Protein AF-A0AAN6MAQ9-F1 (afdb_monomer_lite)

Organism: NCBI:txid2831512

pLDDT: mean 74.74, std 13.48, range [43.41, 92.5]

Radius of gyration: 25.26 Å; chains: 1; bounding box: 46×71×64 Å

Structure (mmCIF, N/CA/C/O backbone):
data_AF-A0AAN6MAQ9-F1
#
_entry.id   AF-A0AAN6MAQ9-F1
#
loop_
_atom_site.group_PDB
_atom_site.id
_atom_site.type_symbol
_atom_site.label_atom_id
_atom_site.label_alt_id
_atom_site.label_comp_id
_atom_site.label_asym_id
_atom_site.label_entity_id
_atom_site.label_seq_id
_atom_site.pdbx_PDB_ins_code
_atom_site.Cartn_x
_atom_site.Cartn_y
_atom_site.Cartn_z
_atom_site.occupancy
_atom_site.B_iso_or_equiv
_atom_site.auth_seq_id
_atom_site.auth_comp_id
_atom_site.auth_asym_id
_atom_site.auth_atom_id
_atom_site.pdbx_PDB_model_num
ATOM 1 N N . SER A 1 1 ? -28.374 55.646 47.876 1.00 45.22 1 SER A N 1
ATOM 2 C CA . SER A 1 1 ? -28.565 54.451 47.034 1.00 45.22 1 SER A CA 1
ATOM 3 C C . SER A 1 1 ? -27.255 54.058 46.378 1.00 45.22 1 SER A C 1
ATOM 5 O O . SER A 1 1 ? -26.730 54.888 45.648 1.00 45.22 1 SER A O 1
ATOM 7 N N . PRO A 1 2 ? -26.703 52.859 46.618 1.00 48.31 2 PRO A N 1
ATOM 8 C CA . PRO A 1 2 ? -25.679 52.283 45.749 1.00 48.31 2 PRO A CA 1
ATOM 9 C C . PRO A 1 2 ? -26.273 51.200 44.828 1.00 48.31 2 PRO A C 1
ATOM 11 O O . PRO A 1 2 ? -27.132 50.423 45.242 1.00 48.31 2 PRO A O 1
ATOM 14 N N . ALA A 1 3 ? -25.839 51.195 43.566 1.00 45.06 3 ALA A N 1
ATOM 15 C CA . ALA A 1 3 ? -26.287 50.279 42.519 1.00 45.06 3 ALA A CA 1
ATOM 16 C C . ALA A 1 3 ? -25.611 48.903 42.646 1.00 45.06 3 ALA A C 1
ATOM 18 O O . ALA A 1 3 ? -24.415 48.807 42.921 1.00 45.06 3 ALA A O 1
ATOM 19 N N . ALA A 1 4 ? -26.402 47.848 42.455 1.00 51.78 4 ALA A N 1
ATOM 20 C CA . ALA A 1 4 ? -25.995 46.454 42.567 1.00 51.78 4 ALA A CA 1
ATOM 21 C C . ALA A 1 4 ? -25.059 46.023 41.423 1.00 51.78 4 ALA A C 1
ATOM 23 O O . ALA A 1 4 ? -25.286 46.336 40.255 1.00 51.78 4 ALA A O 1
ATOM 24 N N . ILE A 1 5 ? -24.024 45.263 41.779 1.00 51.78 5 ILE A N 1
ATOM 25 C CA . ILE A 1 5 ? -23.067 44.636 40.864 1.00 51.78 5 ILE A CA 1
ATOM 26 C C . ILE A 1 5 ? -23.752 43.398 40.266 1.00 51.78 5 ILE A C 1
ATOM 28 O O . ILE A 1 5 ? -24.064 42.453 40.990 1.00 51.78 5 ILE A O 1
ATOM 32 N N . MET A 1 6 ? -24.020 43.399 38.958 1.00 51.69 6 MET A N 1
ATOM 33 C CA . MET A 1 6 ? -24.542 42.221 38.259 1.00 51.69 6 MET A CA 1
ATOM 34 C C . MET A 1 6 ? -23.411 41.212 38.041 1.00 51.69 6 MET A C 1
ATOM 36 O O . MET A 1 6 ? -22.468 41.469 37.299 1.00 51.69 6 MET A O 1
ATOM 40 N N . SER A 1 7 ? -23.512 40.063 38.707 1.00 49.06 7 SER A N 1
ATOM 41 C CA . SER A 1 7 ? -22.631 38.911 38.512 1.00 49.06 7 SER A CA 1
ATOM 42 C C . SER A 1 7 ? -23.098 38.119 37.286 1.00 49.06 7 SER A C 1
ATOM 44 O O . SER A 1 7 ? -24.131 37.452 37.332 1.00 49.06 7 SER A O 1
ATOM 46 N N . THR A 1 8 ? -22.379 38.210 36.166 1.00 53.38 8 THR A N 1
ATOM 47 C CA . THR A 1 8 ? -22.565 37.311 35.017 1.00 53.38 8 THR A CA 1
ATOM 48 C C . THR A 1 8 ? -21.807 36.012 35.271 1.00 53.38 8 THR A C 1
ATOM 50 O O . THR A 1 8 ? -20.577 35.991 35.262 1.00 53.38 8 THR A O 1
ATOM 53 N N . ALA A 1 9 ? -22.551 34.934 35.520 1.00 54.47 9 ALA A N 1
ATOM 54 C CA . ALA A 1 9 ? -22.024 33.581 35.648 1.00 54.47 9 ALA A CA 1
ATOM 55 C C . ALA A 1 9 ? -21.435 33.088 34.307 1.00 54.47 9 ALA A C 1
ATOM 57 O O . ALA A 1 9 ? -22.081 33.267 33.272 1.00 54.47 9 ALA A O 1
ATOM 58 N N . PRO A 1 10 ? -20.248 32.453 34.289 1.00 52.88 10 PRO A N 1
ATOM 59 C CA . PRO A 1 10 ? -19.728 31.817 33.087 1.00 52.88 10 PRO A CA 1
ATOM 60 C C . PRO A 1 10 ? -20.442 30.480 32.838 1.00 52.88 10 PRO A C 1
ATOM 62 O O . PRO A 1 10 ? -20.495 29.608 33.706 1.00 52.88 10 PRO A O 1
ATOM 65 N N . THR A 1 11 ? -20.988 30.328 31.634 1.00 60.00 11 THR A N 1
ATOM 66 C CA . THR A 1 11 ? -21.487 29.068 31.068 1.00 60.00 11 THR A CA 1
ATOM 67 C C . THR A 1 11 ? -20.394 27.993 31.152 1.00 60.00 11 THR A C 1
ATOM 69 O O . THR A 1 11 ? -19.270 28.271 30.729 1.00 60.00 11 THR A O 1
ATOM 72 N N . PRO A 1 12 ? -20.660 26.775 31.660 1.00 56.78 12 PRO A N 1
ATOM 73 C CA . PRO A 1 12 ? -19.691 25.695 31.554 1.00 56.78 12 PRO A CA 1
ATOM 74 C C . PRO A 1 12 ? -19.583 25.292 30.078 1.00 56.78 12 PRO A C 1
ATOM 76 O O . PRO A 1 12 ? -20.498 24.689 29.521 1.00 56.78 12 PRO A O 1
ATOM 79 N N . GLU A 1 13 ? -18.474 25.649 29.427 1.00 60.56 13 GLU A N 1
ATOM 80 C CA . GLU A 1 13 ? -18.050 24.961 28.212 1.00 60.56 13 GLU A CA 1
ATOM 81 C C . GLU A 1 13 ? -17.792 23.499 28.590 1.00 60.56 13 GLU A C 1
ATOM 83 O O . GLU A 1 13 ? -16.766 23.159 29.185 1.00 60.56 13 GLU A O 1
ATOM 88 N N . GLU A 1 14 ? -18.740 22.620 28.261 1.00 53.69 14 GLU A N 1
ATOM 89 C CA . GLU A 1 14 ? -18.491 21.186 28.163 1.00 53.69 14 GLU A CA 1
ATOM 90 C C . GLU A 1 14 ? -17.461 20.959 27.051 1.00 53.69 14 GLU A C 1
ATOM 92 O O . GLU A 1 14 ? -17.774 20.645 25.903 1.00 53.69 14 GLU A O 1
ATOM 97 N N . SER A 1 15 ? -16.186 21.121 27.400 1.00 58.91 15 SER A N 1
ATOM 98 C CA . SER A 1 15 ? -15.094 20.514 26.663 1.00 58.91 15 SER A CA 1
ATOM 99 C C . SER A 1 15 ? -15.333 19.012 26.721 1.00 58.91 15 SER A C 1
ATOM 101 O O . SER A 1 15 ? -15.096 18.367 27.745 1.00 58.91 15 SER A O 1
ATOM 103 N N . SER A 1 16 ? -15.893 18.462 25.641 1.00 64.50 16 SER A N 1
ATOM 104 C CA . SER A 1 16 ? -16.092 17.027 25.465 1.00 64.50 16 SER A CA 1
ATOM 105 C C . SER A 1 16 ? -14.716 16.371 25.368 1.00 64.50 16 SER A C 1
ATOM 107 O O . SER A 1 16 ? -14.183 16.109 24.288 1.00 64.50 16 SER A O 1
ATOM 109 N N . ALA A 1 17 ? -14.082 16.175 26.523 1.00 70.94 17 ALA A N 1
ATOM 110 C CA . ALA A 1 17 ? -12.827 15.467 26.617 1.00 70.94 17 ALA A CA 1
ATOM 111 C C . ALA A 1 17 ? -13.056 14.070 26.023 1.00 70.94 17 ALA A C 1
ATOM 113 O O . ALA A 1 17 ? -14.023 13.391 26.390 1.00 70.94 17 ALA A O 1
ATOM 114 N N . PRO A 1 18 ? -12.205 13.619 25.085 1.00 71.44 18 PRO A N 1
ATOM 115 C CA . PRO A 1 18 ? -12.413 12.341 24.435 1.00 71.44 18 PRO A CA 1
ATOM 116 C C . PRO A 1 18 ? -12.439 11.248 25.499 1.00 71.44 18 PRO A C 1
ATOM 118 O O . PRO A 1 18 ? -11.506 11.121 26.295 1.00 71.44 18 PRO A O 1
ATOM 121 N N . SER A 1 19 ? -13.520 10.463 25.488 1.00 82.06 19 SER A N 1
ATOM 122 C CA . SER A 1 19 ? -13.730 9.340 26.401 1.00 82.06 19 SER A CA 1
ATOM 123 C C . SER A 1 19 ? -12.447 8.526 26.578 1.00 82.06 19 SER A C 1
ATOM 125 O O . SER A 1 19 ? -11.785 8.185 25.594 1.00 82.06 19 SER A O 1
ATOM 127 N N . ALA A 1 20 ? -12.110 8.167 27.819 1.00 80.50 20 ALA A N 1
ATOM 128 C CA . ALA A 1 20 ? -10.960 7.313 28.114 1.00 80.50 20 ALA A CA 1
ATOM 129 C C . ALA A 1 20 ? -10.996 6.000 27.302 1.00 80.50 20 ALA A C 1
ATOM 131 O O . ALA A 1 20 ? -9.956 5.523 26.852 1.00 80.50 20 ALA A O 1
ATOM 132 N N . PHE A 1 21 ? -12.192 5.483 26.991 1.00 77.12 21 PHE A N 1
ATOM 133 C CA . PHE A 1 21 ? -12.383 4.313 26.128 1.00 77.12 21 PHE A CA 1
ATOM 134 C C . PHE A 1 21 ? -11.922 4.534 24.680 1.00 77.12 21 PHE A C 1
ATOM 136 O O . PHE A 1 21 ? -11.481 3.597 24.021 1.00 77.12 21 PHE A O 1
ATOM 143 N N . SER A 1 22 ? -11.945 5.768 24.170 1.00 75.12 22 SER A N 1
ATOM 144 C CA . SER A 1 22 ? -11.372 6.105 22.859 1.00 75.12 22 SER A CA 1
ATOM 145 C C . SER A 1 22 ? -9.861 5.884 22.797 1.00 75.12 22 SER A C 1
ATOM 147 O O . SER A 1 22 ? -9.336 5.681 21.709 1.00 75.12 22 SER A O 1
ATOM 149 N N . ARG A 1 23 ? -9.168 5.888 23.943 1.00 77.31 23 ARG A N 1
ATOM 150 C CA . ARG A 1 23 ? -7.735 5.568 24.025 1.00 77.31 23 ARG A CA 1
ATOM 151 C C . ARG A 1 23 ? -7.471 4.064 23.941 1.00 77.31 23 ARG A C 1
ATOM 153 O O . ARG A 1 23 ? -6.404 3.671 23.490 1.00 77.31 23 ARG A O 1
ATOM 160 N N . LEU A 1 24 ? -8.443 3.248 24.356 1.00 79.56 24 LEU A N 1
ATOM 161 C CA . LEU A 1 24 ? -8.370 1.784 24.323 1.00 79.56 24 LEU A CA 1
ATOM 162 C C . LEU A 1 24 ? -8.813 1.203 22.976 1.00 79.56 24 LEU A C 1
ATOM 164 O O . LEU A 1 24 ? -8.415 0.097 22.619 1.00 79.56 24 LEU A O 1
ATOM 168 N N . ARG A 1 25 ? -9.643 1.932 22.218 1.00 73.31 25 ARG A N 1
ATOM 169 C CA . ARG A 1 25 ? -10.074 1.490 20.890 1.00 73.31 25 ARG A CA 1
ATOM 170 C C . ARG A 1 25 ? -8.871 1.443 19.942 1.00 73.31 25 ARG A C 1
ATOM 172 O O . ARG A 1 25 ? -8.179 2.458 19.808 1.00 73.31 25 ARG A O 1
ATOM 179 N N . PRO A 1 26 ? -8.645 0.319 19.233 1.00 67.75 26 PRO A N 1
ATOM 180 C CA . PRO A 1 26 ? -7.680 0.283 18.147 1.00 67.75 26 PRO A CA 1
ATOM 181 C C . PRO A 1 26 ? -8.003 1.421 17.182 1.00 67.75 26 PRO A C 1
ATOM 183 O O . PRO A 1 26 ? -9.130 1.519 16.690 1.00 67.75 26 PRO A O 1
ATOM 186 N N . LYS A 1 27 ? -7.038 2.312 16.936 1.00 71.50 27 LYS A N 1
ATOM 187 C CA . LYS A 1 27 ? -7.208 3.353 15.921 1.00 71.50 27 LYS A CA 1
ATOM 188 C C . LYS A 1 27 ? -7.376 2.645 14.580 1.00 71.50 27 LYS A C 1
ATOM 190 O O . LYS A 1 27 ? -6.398 2.168 14.012 1.00 71.50 27 LYS A O 1
ATOM 195 N N . LEU A 1 28 ? -8.610 2.573 14.088 1.00 69.44 28 LEU A N 1
ATOM 196 C CA . LEU A 1 28 ? -8.902 2.172 12.718 1.00 69.44 28 LEU A CA 1
ATOM 197 C C . LEU A 1 28 ? -8.227 3.194 11.804 1.00 69.44 28 LEU A C 1
ATOM 199 O O . LEU A 1 28 ? -8.698 4.319 11.643 1.00 69.44 28 LEU A O 1
ATOM 203 N N . LYS A 1 29 ? -7.062 2.829 11.270 1.00 82.75 29 LYS A N 1
ATOM 204 C CA . LYS A 1 29 ? -6.356 3.657 10.298 1.00 82.75 29 LYS A CA 1
ATOM 205 C C . LYS A 1 29 ? -7.045 3.477 8.957 1.00 82.75 29 LYS A C 1
ATOM 207 O O . LYS A 1 29 ? -7.188 2.348 8.483 1.00 82.75 29 LYS A O 1
ATOM 212 N N . THR A 1 30 ? -7.454 4.584 8.347 1.00 89.75 30 THR A N 1
ATOM 213 C CA . THR A 1 30 ? -7.878 4.583 6.947 1.00 89.75 30 THR A CA 1
ATOM 214 C C . THR A 1 30 ? -6.732 4.074 6.077 1.00 89.75 30 THR A C 1
ATOM 216 O O . THR A 1 30 ? -5.562 4.223 6.430 1.00 89.75 30 THR A O 1
ATOM 219 N N . VAL A 1 31 ? -7.052 3.483 4.928 1.00 89.50 31 VAL A N 1
ATOM 220 C CA . VAL A 1 31 ? -6.032 2.972 3.996 1.00 89.50 31 VAL A CA 1
ATOM 221 C C . VAL A 1 31 ? -5.082 4.090 3.561 1.00 89.50 31 VAL A C 1
ATOM 223 O O . VAL A 1 31 ? -3.878 3.879 3.543 1.00 89.50 31 VAL A O 1
ATOM 226 N N . ALA A 1 32 ? -5.604 5.298 3.326 1.00 89.12 32 ALA A N 1
ATOM 227 C CA . ALA A 1 32 ? -4.795 6.475 3.010 1.00 89.12 32 ALA A CA 1
ATOM 228 C C . ALA A 1 32 ? -3.739 6.769 4.088 1.00 89.12 32 ALA A C 1
ATOM 230 O O . ALA A 1 32 ? -2.570 6.952 3.774 1.00 89.12 32 ALA A O 1
ATOM 231 N N . LYS A 1 33 ? -4.127 6.724 5.368 1.00 90.69 33 LYS A N 1
ATOM 232 C CA . LYS A 1 33 ? -3.191 6.933 6.474 1.00 90.69 33 LYS A CA 1
ATOM 233 C C . LYS A 1 33 ? -2.146 5.820 6.568 1.00 90.69 33 LYS A C 1
ATOM 235 O O . LYS A 1 33 ? -0.996 6.081 6.886 1.00 90.69 33 LYS A O 1
ATOM 240 N N . GLN A 1 34 ? -2.541 4.576 6.298 1.00 92.50 34 GLN A N 1
ATOM 241 C CA . GLN A 1 34 ? -1.595 3.459 6.263 1.00 92.50 34 GLN A CA 1
ATOM 242 C C . GLN A 1 34 ? -0.585 3.609 5.116 1.00 92.50 34 GLN A C 1
ATOM 244 O O . GLN A 1 34 ? 0.572 3.258 5.301 1.00 92.50 34 GLN A O 1
ATOM 249 N N . ILE A 1 35 ? -1.006 4.144 3.963 1.00 90.44 35 ILE A N 1
ATOM 250 C CA . ILE A 1 35 ? -0.125 4.446 2.824 1.00 90.44 35 ILE A CA 1
ATOM 251 C C . ILE A 1 35 ? 0.874 5.546 3.192 1.00 90.44 35 ILE A C 1
ATOM 253 O O . ILE A 1 35 ? 2.066 5.356 2.989 1.00 90.44 35 ILE A O 1
ATOM 257 N N . GLU A 1 36 ? 0.409 6.652 3.777 1.00 89.50 36 GLU A N 1
ATOM 258 C CA . GLU A 1 36 ? 1.264 7.768 4.211 1.00 89.50 36 GLU A CA 1
ATOM 259 C C . GLU A 1 36 ? 2.304 7.330 5.259 1.00 89.50 36 GLU A C 1
ATOM 261 O O . GLU A 1 36 ? 3.487 7.666 5.187 1.00 89.50 36 GLU A O 1
ATOM 266 N N . GLU A 1 37 ? 1.885 6.523 6.234 1.00 89.94 37 GLU A N 1
ATOM 267 C CA . GLU A 1 37 ? 2.801 5.952 7.223 1.00 89.94 37 GLU A CA 1
ATOM 268 C C . GLU A 1 37 ? 3.781 4.964 6.569 1.00 89.94 37 GLU A C 1
ATOM 270 O O . GLU A 1 37 ? 4.969 4.961 6.888 1.00 89.94 37 GLU A O 1
ATOM 275 N N . ALA A 1 38 ? 3.313 4.135 5.633 1.00 88.75 38 ALA A N 1
ATOM 276 C CA . ALA A 1 38 ? 4.165 3.183 4.932 1.00 88.75 38 ALA A CA 1
ATOM 277 C C . ALA A 1 38 ? 5.202 3.884 4.045 1.00 88.75 38 ALA A C 1
ATOM 279 O O . ALA A 1 38 ? 6.339 3.424 3.999 1.00 88.75 38 ALA A O 1
ATOM 280 N N . SER A 1 39 ? 4.846 4.987 3.379 1.00 84.25 39 SER A N 1
ATOM 281 C CA . SER A 1 39 ? 5.740 5.724 2.476 1.00 84.25 39 SER A CA 1
ATOM 282 C C . SER A 1 39 ? 6.817 6.514 3.220 1.00 84.25 39 SER A C 1
ATOM 284 O O . SER A 1 39 ? 7.920 6.682 2.705 1.00 84.25 39 SER A O 1
ATOM 286 N N . THR A 1 40 ? 6.523 6.952 4.446 1.00 84.81 40 THR A N 1
ATOM 287 C CA . THR A 1 40 ? 7.478 7.637 5.333 1.00 84.81 40 THR A CA 1
ATOM 288 C C . THR A 1 40 ? 8.343 6.678 6.151 1.00 84.81 40 THR A C 1
ATOM 290 O O . THR A 1 40 ? 9.417 7.059 6.617 1.00 84.81 40 THR A O 1
ATOM 293 N N . THR A 1 41 ? 7.909 5.428 6.325 1.00 82.75 41 THR A N 1
ATOM 294 C CA . THR A 1 41 ? 8.676 4.423 7.064 1.00 82.75 41 THR A CA 1
ATOM 295 C C . THR A 1 41 ? 9.887 3.973 6.250 1.00 82.75 41 THR A C 1
ATOM 297 O O . THR A 1 41 ? 9.753 3.467 5.135 1.00 82.75 41 THR A O 1
ATOM 300 N N . ALA A 1 42 ? 11.078 4.120 6.834 1.00 70.44 42 ALA A N 1
ATOM 301 C CA . ALA A 1 42 ? 12.308 3.607 6.248 1.00 70.44 42 ALA A CA 1
ATOM 302 C C . ALA A 1 42 ? 12.217 2.084 6.088 1.00 70.44 42 ALA A C 1
ATOM 304 O O . ALA A 1 42 ? 11.957 1.359 7.051 1.00 70.44 42 ALA A O 1
ATOM 305 N N . VAL A 1 43 ? 12.430 1.608 4.862 1.00 70.12 43 VAL A N 1
ATOM 306 C CA . VAL A 1 43 ? 12.484 0.175 4.579 1.00 70.12 43 VAL A CA 1
ATOM 307 C C . VAL A 1 43 ? 13.732 -0.389 5.260 1.00 70.12 43 VAL A C 1
ATOM 309 O O . VAL A 1 43 ? 14.826 0.120 5.007 1.00 70.12 43 VAL A O 1
ATOM 312 N N . PRO A 1 44 ? 13.602 -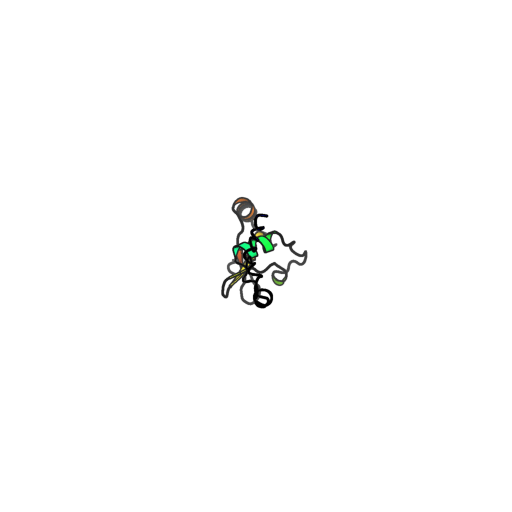1.396 6.141 1.00 66.50 44 PRO A N 1
ATOM 313 C CA . PRO A 1 44 ? 14.769 -2.034 6.727 1.00 66.50 44 PRO A CA 1
ATOM 314 C C . PRO A 1 44 ? 15.623 -2.663 5.619 1.00 66.50 44 PRO A C 1
ATOM 316 O O . PRO A 1 44 ? 15.089 -3.245 4.681 1.00 66.50 44 PRO A O 1
ATOM 319 N N . ASP A 1 45 ? 16.949 -2.611 5.766 1.00 65.06 45 ASP A N 1
ATOM 320 C CA . ASP A 1 45 ? 17.929 -3.192 4.819 1.00 65.06 45 ASP A CA 1
ATOM 321 C C . ASP A 1 45 ? 17.795 -4.730 4.683 1.00 65.06 45 ASP A C 1
ATOM 323 O O . ASP A 1 45 ? 18.407 -5.397 3.849 1.00 65.06 45 ASP A O 1
ATOM 327 N N . VAL A 1 46 ? 16.943 -5.322 5.523 1.00 59.62 46 VAL A N 1
ATOM 328 C CA . VAL A 1 46 ? 16.518 -6.711 5.437 1.00 59.62 46 VAL A CA 1
ATOM 329 C C . VAL A 1 46 ? 15.548 -6.852 4.262 1.00 59.62 46 VAL A C 1
ATOM 331 O O . VAL A 1 46 ? 14.379 -6.491 4.357 1.00 59.62 46 VAL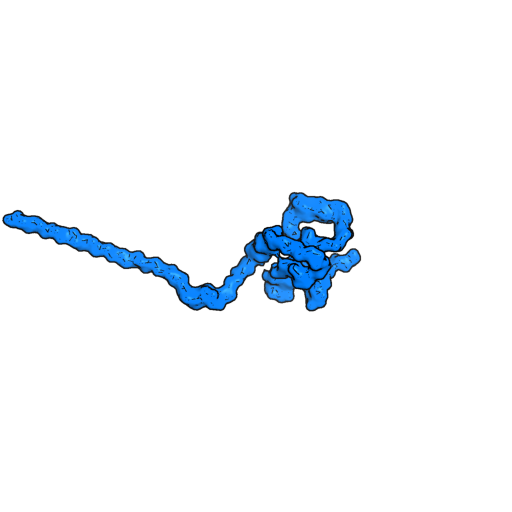 A O 1
ATOM 334 N N . SER A 1 47 ? 16.019 -7.455 3.172 1.00 62.34 47 SER A N 1
ATOM 335 C CA . SER A 1 47 ? 15.301 -7.701 1.904 1.00 62.34 47 SER A CA 1
ATOM 336 C C . SER A 1 47 ? 14.034 -8.584 1.983 1.00 62.34 47 SER A C 1
ATOM 338 O O . SER A 1 47 ? 13.523 -9.052 0.961 1.00 62.34 47 SER A O 1
ATOM 340 N N . SER A 1 48 ? 13.503 -8.841 3.180 1.00 75.00 48 SER A N 1
ATOM 341 C CA . SER A 1 48 ? 12.338 -9.697 3.391 1.00 75.00 48 SER A CA 1
ATOM 342 C C . SER A 1 48 ? 11.034 -8.906 3.325 1.00 75.00 48 SER A C 1
ATOM 344 O O . SER A 1 48 ? 10.838 -7.937 4.054 1.00 75.00 48 SER A O 1
ATOM 346 N N . VAL A 1 49 ? 10.085 -9.393 2.519 1.00 80.25 49 VAL A N 1
ATOM 347 C CA . VAL A 1 49 ? 8.719 -8.843 2.410 1.00 80.25 49 VAL A CA 1
ATOM 348 C C . VAL A 1 49 ? 8.007 -8.806 3.768 1.00 80.25 49 VAL A C 1
ATOM 350 O O . VAL A 1 49 ? 7.194 -7.918 4.017 1.00 80.25 49 VAL A O 1
ATOM 353 N N . ALA A 1 50 ? 8.346 -9.725 4.675 1.00 81.44 50 ALA A N 1
ATOM 354 C CA . ALA A 1 50 ? 7.779 -9.776 6.019 1.00 81.44 50 ALA A CA 1
ATOM 355 C C . ALA A 1 50 ? 8.135 -8.548 6.878 1.00 81.44 50 ALA A C 1
ATOM 357 O O . ALA A 1 50 ? 7.389 -8.217 7.797 1.00 81.44 50 ALA A O 1
ATOM 358 N N . ALA A 1 51 ? 9.251 -7.877 6.578 1.00 82.56 51 ALA A N 1
ATOM 359 C CA . ALA A 1 51 ? 9.719 -6.699 7.303 1.00 82.56 51 ALA A CA 1
ATOM 360 C C . ALA A 1 51 ? 9.147 -5.379 6.750 1.00 82.56 51 ALA A C 1
ATOM 362 O O . ALA A 1 51 ? 9.382 -4.321 7.332 1.00 82.56 51 ALA A O 1
ATOM 363 N N . LEU A 1 52 ? 8.402 -5.425 5.639 1.00 86.75 52 LEU A N 1
ATOM 364 C CA . LEU A 1 52 ? 7.827 -4.234 5.020 1.00 86.75 52 LEU A CA 1
ATOM 365 C C . LEU A 1 52 ? 6.574 -3.746 5.767 1.00 86.75 52 LEU A C 1
ATOM 367 O O . LEU A 1 52 ? 5.798 -4.564 6.272 1.00 86.75 52 LEU A O 1
ATOM 371 N N . PRO A 1 53 ? 6.315 -2.426 5.786 1.00 89.12 53 PRO A N 1
ATOM 372 C CA . PRO A 1 53 ? 5.050 -1.869 6.252 1.00 89.12 53 PRO A CA 1
ATOM 373 C C . PRO A 1 53 ? 3.847 -2.484 5.519 1.00 89.12 53 PRO A C 1
ATOM 375 O O . PRO A 1 53 ? 3.683 -2.331 4.307 1.00 89.12 53 PRO A O 1
ATOM 378 N N . LYS A 1 54 ? 2.984 -3.181 6.268 1.00 91.19 54 LYS A N 1
ATOM 379 C CA . LYS A 1 54 ? 1.798 -3.859 5.730 1.00 91.19 54 LYS A CA 1
ATOM 380 C C . LYS A 1 54 ? 0.561 -2.971 5.823 1.00 91.19 54 LYS A C 1
ATOM 382 O O . LYS A 1 54 ? 0.140 -2.565 6.908 1.00 91.19 54 LYS A O 1
ATOM 387 N N . ILE A 1 55 ? -0.071 -2.751 4.681 1.00 92.12 55 ILE A N 1
ATOM 388 C CA . ILE A 1 55 ? -1.348 -2.058 4.540 1.00 92.12 55 ILE A CA 1
ATOM 389 C C . ILE A 1 55 ? -2.458 -3.109 4.535 1.00 92.12 55 ILE A C 1
ATOM 391 O O . ILE A 1 55 ? -2.448 -4.041 3.735 1.00 92.12 55 ILE A O 1
ATOM 395 N N . HIS A 1 56 ? -3.433 -2.967 5.424 1.00 92.12 56 HIS A N 1
ATOM 396 C CA . HIS A 1 56 ? -4.536 -3.904 5.587 1.00 92.12 56 HIS A CA 1
ATOM 397 C C . HIS A 1 56 ? -5.835 -3.289 5.074 1.00 92.12 56 HIS A C 1
ATOM 399 O O . HIS A 1 56 ? -6.282 -2.240 5.546 1.00 92.12 56 HIS A O 1
ATOM 405 N N . TRP A 1 57 ? -6.481 -3.991 4.146 1.00 90.31 57 TRP A N 1
ATOM 406 C CA . TRP A 1 57 ? -7.826 -3.676 3.679 1.00 90.31 57 TRP A CA 1
ATOM 407 C C . TRP A 1 57 ? -8.683 -4.937 3.752 1.00 90.31 57 TRP A C 1
ATOM 409 O O . TRP A 1 57 ? -8.525 -5.864 2.955 1.00 90.31 57 TRP A O 1
ATOM 419 N N . ARG A 1 58 ? -9.680 -4.937 4.648 1.00 89.19 58 ARG A N 1
ATOM 420 C CA . ARG A 1 58 ? -10.558 -6.095 4.902 1.00 89.19 58 ARG A CA 1
ATOM 421 C C . ARG A 1 58 ? -9.717 -7.344 5.213 1.00 89.19 58 ARG A C 1
ATOM 423 O O . ARG A 1 58 ? -9.042 -7.372 6.230 1.00 89.19 58 ARG A O 1
ATOM 430 N N . THR A 1 59 ? -9.762 -8.353 4.346 1.00 89.69 59 THR A N 1
ATOM 431 C CA . THR A 1 59 ? -9.057 -9.637 4.472 1.00 89.69 59 THR A CA 1
ATOM 432 C C . THR A 1 59 ? -7.781 -9.704 3.634 1.00 89.69 59 THR A C 1
ATOM 434 O O . THR A 1 59 ? -7.177 -10.769 3.521 1.00 89.69 59 THR A O 1
ATOM 437 N N . ARG A 1 60 ? -7.401 -8.594 2.993 1.00 90.88 60 ARG A N 1
ATOM 438 C CA . ARG A 1 60 ? -6.258 -8.513 2.088 1.00 90.88 60 ARG A CA 1
ATOM 439 C C . ARG A 1 60 ? -5.175 -7.641 2.698 1.00 90.88 60 ARG A C 1
ATOM 441 O O . ARG A 1 60 ? -5.461 -6.631 3.347 1.00 90.88 60 ARG A O 1
ATOM 448 N N . THR A 1 61 ? -3.944 -8.028 2.415 1.00 92.31 61 THR A N 1
ATOM 449 C CA . THR A 1 61 ? -2.746 -7.349 2.886 1.00 92.31 61 THR A CA 1
ATOM 450 C C . THR A 1 61 ? -1.950 -6.881 1.684 1.00 92.31 61 THR A C 1
ATOM 452 O O . THR A 1 61 ? -1.854 -7.588 0.683 1.00 92.31 61 THR A O 1
ATOM 455 N N . PHE A 1 62 ? -1.404 -5.680 1.777 1.00 90.94 62 PHE A N 1
ATOM 456 C CA . PHE A 1 62 ? -0.671 -5.020 0.714 1.00 90.94 62 PHE A CA 1
ATOM 457 C C . PHE A 1 62 ? 0.633 -4.446 1.250 1.00 90.94 62 PHE A C 1
ATOM 459 O O . PHE A 1 62 ? 0.760 -4.173 2.441 1.00 90.94 62 PHE A O 1
ATOM 466 N N . VAL A 1 63 ? 1.577 -4.221 0.350 1.00 90.50 63 VAL A N 1
ATOM 467 C CA . VAL A 1 63 ? 2.800 -3.450 0.595 1.00 90.50 63 VAL A CA 1
ATOM 468 C C . VAL A 1 63 ? 2.973 -2.437 -0.527 1.00 90.50 63 VAL A C 1
ATOM 470 O O . VAL A 1 63 ? 2.422 -2.617 -1.619 1.00 90.50 63 VAL A O 1
ATOM 473 N N . LEU A 1 64 ? 3.733 -1.375 -0.275 1.00 88.19 64 LEU A N 1
ATOM 474 C CA . LEU A 1 64 ? 4.078 -0.426 -1.327 1.00 88.19 64 LEU A CA 1
ATOM 475 C C . LEU A 1 64 ? 4.993 -1.098 -2.349 1.00 88.19 64 LEU A C 1
ATOM 477 O O . LEU A 1 64 ? 6.017 -1.690 -2.009 1.00 88.19 64 LEU A O 1
ATOM 481 N N . GLU A 1 65 ? 4.630 -1.002 -3.626 1.00 84.75 65 GLU A N 1
ATOM 482 C 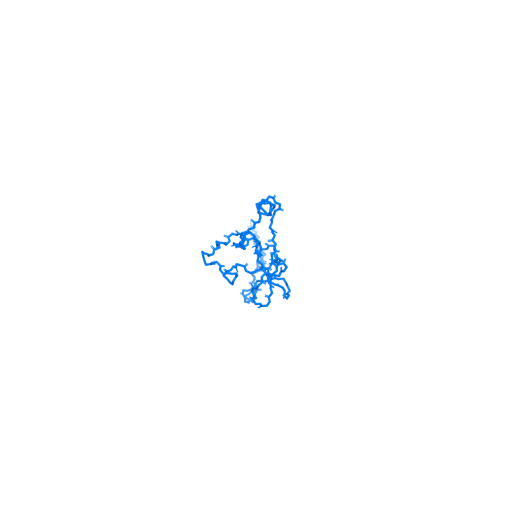CA . GLU A 1 65 ? 5.388 -1.642 -4.698 1.00 84.75 65 GLU A CA 1
ATOM 483 C C . GLU A 1 65 ? 6.786 -1.021 -4.851 1.00 84.75 65 GLU A C 1
ATOM 485 O O . GLU A 1 65 ? 7.730 -1.715 -5.226 1.00 84.75 65 GLU A O 1
ATOM 490 N N . SER A 1 66 ? 6.941 0.258 -4.498 1.00 80.69 66 SER A N 1
ATOM 491 C CA . SER A 1 66 ? 8.232 0.955 -4.455 1.00 80.69 66 SER A CA 1
ATOM 492 C C . SER A 1 66 ? 9.226 0.333 -3.467 1.00 80.69 66 SER A C 1
ATOM 494 O O . SER A 1 66 ? 10.431 0.436 -3.686 1.00 80.69 66 SER A O 1
ATOM 496 N N . GLN A 1 67 ? 8.736 -0.345 -2.424 1.00 81.50 67 GLN A N 1
ATOM 497 C CA . GLN A 1 67 ? 9.545 -0.983 -1.378 1.00 81.50 67 GLN A CA 1
ATOM 498 C C . GLN A 1 67 ? 9.919 -2.434 -1.707 1.00 81.50 67 GLN A C 1
ATOM 500 O O . GLN A 1 67 ? 10.734 -3.045 -1.019 1.00 81.50 67 GLN A O 1
ATOM 505 N N . LEU A 1 68 ? 9.331 -3.013 -2.757 1.00 80.00 68 LEU A N 1
ATOM 506 C CA . LEU A 1 68 ? 9.668 -4.359 -3.199 1.00 80.00 68 LEU A CA 1
ATOM 507 C C . LEU A 1 68 ? 10.957 -4.325 -4.020 1.00 80.00 68 LEU A C 1
ATOM 509 O O . LEU A 1 68 ? 10.950 -4.002 -5.212 1.00 80.00 68 LEU A O 1
ATOM 513 N N . ASP A 1 69 ? 12.065 -4.723 -3.399 1.00 65.81 69 ASP A N 1
ATOM 514 C CA . ASP A 1 69 ? 13.387 -4.686 -4.02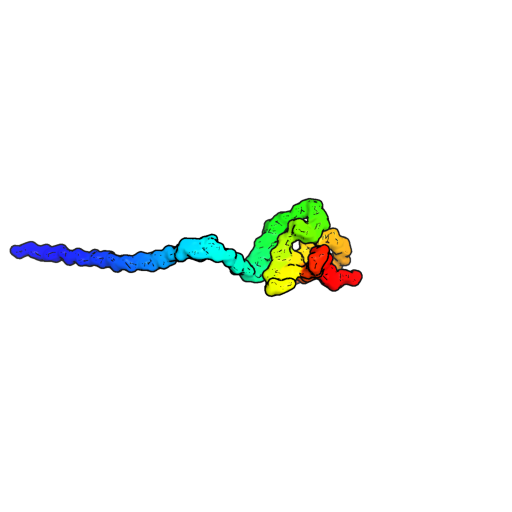5 1.00 65.81 69 ASP A CA 1
ATOM 515 C C . ASP A 1 69 ? 13.660 -5.881 -4.954 1.00 65.81 69 ASP A C 1
ATOM 517 O O . ASP A 1 69 ? 14.614 -6.645 -4.829 1.00 65.81 69 ASP A O 1
ATOM 521 N N . LYS A 1 70 ? 12.770 -6.079 -5.928 1.00 63.44 70 LYS A N 1
ATOM 522 C CA . LYS A 1 70 ? 12.930 -7.102 -6.962 1.00 63.44 70 LYS A CA 1
ATOM 523 C C . LYS A 1 70 ? 13.016 -6.435 -8.311 1.00 63.44 70 LYS A C 1
ATOM 525 O O . LYS A 1 70 ? 11.978 -6.128 -8.893 1.00 63.44 70 LYS A O 1
ATOM 530 N N . LYS A 1 71 ? 14.259 -6.220 -8.768 1.00 56.53 71 LYS A N 1
ATOM 531 C CA . LYS A 1 71 ? 14.703 -6.029 -10.165 1.00 56.53 71 LYS A CA 1
ATOM 532 C C . LYS A 1 71 ? 13.545 -5.709 -11.122 1.00 56.53 71 LYS A C 1
ATOM 534 O O . LYS A 1 71 ? 13.183 -6.504 -11.983 1.00 56.53 71 LYS A O 1
ATOM 539 N N . ARG A 1 72 ? 12.916 -4.550 -10.928 1.00 62.25 72 ARG A N 1
ATOM 540 C CA . ARG A 1 72 ? 11.821 -4.096 -11.785 1.00 62.25 72 ARG A CA 1
ATOM 541 C C . ARG A 1 72 ? 12.430 -3.640 -13.104 1.00 62.25 72 ARG A C 1
ATOM 543 O O . ARG A 1 72 ? 13.519 -3.059 -13.119 1.00 62.25 72 ARG A O 1
ATOM 550 N N . SER A 1 73 ? 11.730 -3.875 -14.210 1.00 61.78 73 SER A N 1
ATOM 551 C CA . SER A 1 73 ? 12.112 -3.273 -15.485 1.00 61.78 73 SER A CA 1
ATOM 552 C C . SER A 1 73 ? 12.171 -1.748 -15.330 1.00 61.78 73 SER A C 1
ATOM 554 O O . SER A 1 73 ? 11.369 -1.153 -14.602 1.00 61.78 73 SER A O 1
ATOM 556 N N . ARG A 1 74 ? 13.137 -1.107 -16.003 1.00 67.50 74 ARG A N 1
ATOM 557 C CA . ARG A 1 74 ? 13.380 0.345 -15.913 1.00 67.50 74 ARG A CA 1
ATOM 558 C C . ARG A 1 74 ? 12.088 1.160 -16.101 1.00 67.50 74 ARG A C 1
ATOM 560 O O . ARG A 1 74 ? 11.864 2.106 -15.357 1.00 67.50 74 ARG A O 1
ATOM 567 N N . GLY A 1 75 ? 11.215 0.721 -17.016 1.00 72.38 75 GLY A N 1
ATOM 568 C CA . GLY A 1 75 ? 9.931 1.369 -17.305 1.00 72.38 75 GLY A CA 1
ATOM 569 C C . GLY A 1 75 ? 8.898 1.275 -16.178 1.00 72.38 75 GLY A C 1
ATOM 570 O O . GLY A 1 75 ? 8.218 2.256 -15.894 1.00 72.38 75 GLY A O 1
ATOM 571 N N . ARG A 1 76 ? 8.798 0.138 -15.476 1.00 73.25 76 ARG A N 1
ATOM 572 C CA . ARG A 1 76 ? 7.841 -0.002 -14.364 1.00 73.25 76 ARG A CA 1
ATOM 573 C C . ARG A 1 76 ? 8.273 0.815 -13.148 1.00 73.25 76 ARG A C 1
ATOM 575 O O . ARG A 1 76 ? 7.436 1.435 -12.504 1.00 73.25 76 ARG A O 1
ATOM 582 N N . ARG A 1 77 ? 9.582 0.880 -12.880 1.00 70.94 77 ARG A N 1
ATOM 583 C CA . ARG A 1 77 ? 10.145 1.739 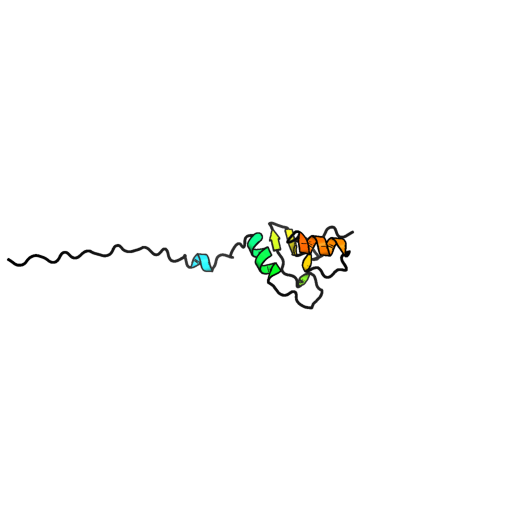-11.825 1.00 70.94 77 ARG A CA 1
ATOM 584 C C . ARG A 1 77 ? 9.853 3.219 -12.077 1.00 70.94 77 ARG A C 1
ATOM 586 O O . ARG A 1 77 ? 9.383 3.890 -11.168 1.00 70.94 77 ARG A O 1
ATOM 593 N N . SER A 1 78 ? 10.064 3.713 -13.300 1.00 69.44 78 SER A N 1
ATOM 594 C CA . SER A 1 78 ? 9.747 5.109 -13.631 1.00 69.44 78 SER A CA 1
ATOM 595 C C . SER A 1 78 ? 8.248 5.403 -13.575 1.00 69.44 78 SER A C 1
ATOM 597 O O . SER A 1 78 ? 7.862 6.490 -13.168 1.00 69.44 78 SER A O 1
ATOM 599 N N . TRP A 1 79 ? 7.393 4.444 -13.943 1.00 70.31 79 TRP A N 1
ATOM 600 C CA . TRP A 1 79 ? 5.943 4.619 -13.832 1.00 70.31 79 TRP A CA 1
ATOM 601 C C . TRP A 1 79 ? 5.475 4.717 -12.377 1.00 70.31 79 TRP A C 1
ATOM 603 O O . TRP A 1 79 ? 4.684 5.594 -12.052 1.00 70.31 79 TRP A O 1
ATOM 613 N N . ILE A 1 80 ? 6.005 3.872 -11.491 1.00 73.31 80 ILE A N 1
ATOM 614 C CA . ILE A 1 80 ? 5.693 3.938 -10.057 1.00 73.31 80 ILE A CA 1
ATOM 615 C C . ILE A 1 80 ? 6.145 5.281 -9.473 1.00 73.31 80 ILE A C 1
ATOM 617 O O . ILE A 1 80 ? 5.367 5.954 -8.813 1.00 73.31 80 ILE A O 1
ATOM 621 N N . LEU A 1 81 ? 7.366 5.721 -9.784 1.00 69.44 81 LEU A N 1
ATOM 622 C CA . LEU A 1 81 ? 7.887 6.991 -9.268 1.00 69.44 81 LEU A CA 1
ATOM 623 C C . LEU A 1 81 ? 7.112 8.221 -9.767 1.00 69.44 81 LEU A C 1
ATOM 625 O O . LEU A 1 81 ? 6.973 9.184 -9.023 1.00 69.44 81 LEU A O 1
ATOM 629 N N . ASN A 1 82 ? 6.613 8.201 -11.007 1.00 71.38 82 ASN A N 1
ATOM 630 C CA . ASN A 1 82 ? 6.009 9.382 -11.632 1.00 71.38 82 ASN A CA 1
ATOM 631 C C . ASN A 1 82 ? 4.489 9.487 -11.453 1.00 71.38 82 ASN A C 1
ATOM 633 O O . ASN A 1 82 ? 3.951 10.584 -11.577 1.00 71.38 82 ASN A O 1
ATOM 637 N N . TYR A 1 83 ? 3.791 8.371 -11.223 1.00 75.31 83 TYR A N 1
ATOM 638 C CA . TYR A 1 83 ? 2.322 8.334 -11.272 1.00 75.31 83 TYR A CA 1
ATOM 639 C C . TYR A 1 83 ? 1.647 7.965 -9.943 1.00 75.31 83 TYR A C 1
ATOM 641 O O . TYR A 1 83 ? 0.419 8.004 -9.877 1.00 75.31 83 TYR A O 1
ATOM 649 N N . GLY A 1 84 ? 2.409 7.665 -8.883 1.00 76.25 84 GLY A N 1
ATOM 650 C CA . GLY A 1 84 ? 1.897 7.584 -7.510 1.00 76.25 84 GLY A CA 1
ATOM 651 C C . GLY A 1 84 ? 2.194 6.275 -6.777 1.00 76.25 84 GLY A C 1
ATOM 652 O O . GLY A 1 84 ? 3.010 5.461 -7.203 1.00 76.25 84 GLY A O 1
ATOM 653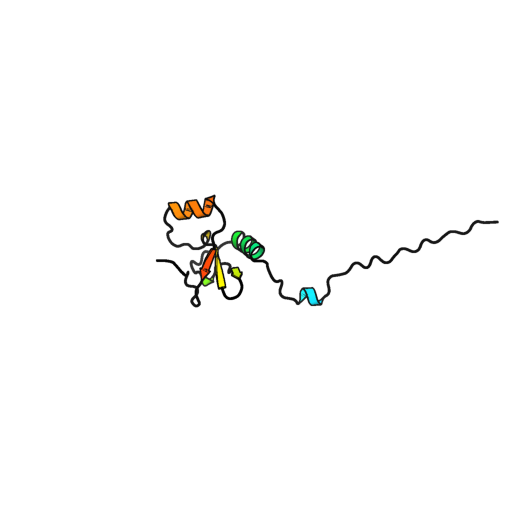 N N . ASP A 1 85 ? 1.514 6.075 -5.647 1.00 79.94 85 ASP A N 1
ATOM 654 C CA . ASP A 1 85 ? 1.721 4.915 -4.780 1.00 79.94 85 ASP A CA 1
ATOM 655 C C . ASP A 1 85 ? 0.975 3.681 -5.299 1.00 79.94 85 ASP A C 1
ATOM 657 O O . ASP A 1 85 ? -0.254 3.586 -5.249 1.00 79.94 85 ASP A O 1
ATOM 661 N N . PHE A 1 86 ? 1.738 2.700 -5.777 1.00 84.62 86 PHE A N 1
ATOM 662 C CA . PHE A 1 86 ? 1.207 1.409 -6.205 1.00 84.62 86 PHE A CA 1
ATOM 663 C C . PHE A 1 86 ? 1.261 0.394 -5.066 1.00 84.62 86 PHE A C 1
ATOM 665 O O . PHE A 1 86 ? 2.238 0.321 -4.319 1.00 84.62 86 PHE A O 1
ATOM 672 N N . LEU A 1 87 ? 0.215 -0.425 -4.962 1.00 88.44 87 LEU A N 1
ATOM 673 C CA . LEU A 1 87 ? 0.087 -1.464 -3.946 1.00 88.44 87 LEU A CA 1
ATOM 674 C C . LEU A 1 87 ? 0.249 -2.849 -4.561 1.00 88.44 87 LEU A C 1
ATOM 676 O O . LEU A 1 87 ? -0.417 -3.191 -5.538 1.00 88.44 87 LEU A O 1
ATOM 680 N N . ALA A 1 88 ? 1.084 -3.668 -3.935 1.00 88.19 88 ALA A N 1
ATOM 681 C CA . ALA A 1 88 ? 1.238 -5.072 -4.267 1.00 88.19 88 ALA A CA 1
ATOM 682 C C . ALA A 1 88 ? 0.510 -5.927 -3.223 1.00 88.19 88 ALA A C 1
ATOM 684 O O . ALA A 1 88 ? 0.776 -5.804 -2.029 1.00 88.19 88 ALA A O 1
ATOM 685 N N . GLU A 1 89 ? -0.419 -6.780 -3.659 1.00 91.88 89 GLU A N 1
ATOM 686 C CA . GLU A 1 89 ? -1.121 -7.705 -2.762 1.00 91.88 89 GLU A CA 1
ATOM 687 C C . GLU A 1 89 ? -0.179 -8.816 -2.290 1.00 91.88 89 GLU A C 1
ATOM 689 O O . GLU A 1 89 ? 0.542 -9.415 -3.090 1.00 91.88 89 GLU A O 1
ATOM 694 N N . LEU A 1 90 ? -0.242 -9.139 -1.001 1.00 90.25 90 LEU A N 1
ATOM 695 C CA . LEU A 1 90 ? 0.403 -10.302 -0.411 1.00 90.25 90 LEU A CA 1
ATOM 696 C C . LEU A 1 90 ? -0.575 -11.478 -0.307 1.00 90.25 90 LEU A C 1
ATOM 698 O O . LEU A 1 90 ? -1.735 -11.334 0.084 1.00 90.25 90 LEU A O 1
ATOM 702 N N . GLY A 1 91 ? -0.086 -12.663 -0.661 1.00 87.69 91 GLY A N 1
ATOM 703 C CA . GLY A 1 91 ? -0.715 -13.941 -0.361 1.00 87.69 91 GLY A CA 1
ATOM 704 C C . GLY A 1 91 ? -0.539 -14.338 1.107 1.00 87.69 91 GLY A C 1
ATOM 705 O O . GLY A 1 91 ? 0.018 -13.595 1.911 1.00 87.69 91 GLY A O 1
ATOM 706 N N . ARG A 1 92 ? -1.007 -15.542 1.455 1.00 80.25 92 ARG A N 1
ATOM 707 C CA . ARG A 1 92 ? -0.940 -16.055 2.837 1.00 80.25 92 ARG A CA 1
ATOM 708 C C . ARG A 1 92 ? 0.492 -16.281 3.334 1.00 80.25 92 ARG A C 1
ATOM 710 O O . ARG A 1 92 ? 0.722 -16.175 4.528 1.00 80.25 92 ARG A O 1
ATOM 717 N N . ASP A 1 93 ? 1.427 -16.519 2.418 1.00 81.75 93 ASP A N 1
ATOM 718 C CA . ASP A 1 93 ? 2.834 -16.810 2.723 1.00 81.75 93 ASP A CA 1
ATOM 719 C C . ASP A 1 93 ? 3.741 -15.579 2.546 1.00 81.75 93 ASP A C 1
ATOM 721 O O . ASP A 1 93 ? 4.916 -15.714 2.210 1.00 81.75 93 ASP A O 1
ATOM 725 N N . ASP A 1 94 ? 3.179 -14.365 2.648 1.00 78.31 94 ASP A N 1
ATOM 726 C CA . ASP A 1 94 ? 3.859 -13.094 2.341 1.00 78.31 94 ASP A CA 1
ATOM 727 C C . ASP A 1 94 ? 4.483 -13.046 0.925 1.00 78.31 94 ASP A C 1
ATOM 729 O O . ASP A 1 94 ? 5.358 -12.235 0.618 1.00 78.31 94 ASP A O 1
ATOM 733 N N . GLN A 1 95 ? 3.995 -13.897 0.018 1.00 82.12 95 GLN A N 1
ATOM 734 C CA . GLN A 1 95 ? 4.362 -13.881 -1.395 1.00 82.12 95 GLN A CA 1
ATOM 735 C C . GLN A 1 95 ? 3.536 -12.839 -2.138 1.00 82.12 95 GLN A C 1
ATOM 737 O O . GLN A 1 95 ? 2.311 -12.808 -2.028 1.00 82.12 95 GLN A O 1
ATOM 742 N N . VAL A 1 96 ? 4.196 -12.005 -2.938 1.00 82.31 96 VAL A N 1
ATOM 743 C CA . VAL A 1 96 ? 3.512 -11.010 -3.769 1.00 82.31 96 VAL A CA 1
ATOM 744 C C . VAL A 1 96 ? 2.675 -11.723 -4.831 1.00 82.31 96 VAL A C 1
ATOM 746 O O . VAL A 1 96 ? 3.204 -12.451 -5.671 1.00 82.31 96 VAL A O 1
ATOM 749 N N . LYS A 1 97 ? 1.360 -11.511 -4.803 1.00 79.88 97 LYS A N 1
ATOM 750 C CA . LYS A 1 97 ? 0.414 -12.089 -5.760 1.00 79.88 97 LYS A CA 1
ATOM 751 C C . LYS A 1 97 ? 0.536 -11.402 -7.121 1.00 79.88 97 LYS A C 1
ATOM 753 O O . LYS A 1 97 ? 0.626 -10.181 -7.201 1.00 79.88 97 LYS A O 1
ATOM 758 N N . GLY A 1 98 ? 0.483 -12.186 -8.200 1.00 67.62 98 GLY A N 1
ATOM 759 C CA . GLY A 1 98 ? 0.464 -11.656 -9.570 1.00 67.62 98 GLY A CA 1
ATOM 760 C C . GLY A 1 98 ? 1.829 -11.239 -10.126 1.00 67.62 98 GLY A C 1
ATOM 761 O O . GLY A 1 98 ? 1.880 -10.534 -11.131 1.00 67.62 98 GLY A O 1
ATOM 762 N N . HIS A 1 99 ? 2.932 -11.662 -9.500 1.00 55.88 99 HIS A N 1
ATOM 763 C CA . HIS A 1 99 ? 4.232 -11.687 -10.167 1.00 55.88 99 HIS A CA 1
ATOM 764 C C . HIS A 1 99 ? 4.312 -12.939 -11.048 1.00 55.88 99 HIS A C 1
ATOM 766 O O . HIS A 1 99 ? 4.301 -14.050 -10.523 1.00 55.88 99 HIS A O 1
ATOM 772 N N . VAL A 1 100 ? 4.326 -12.731 -12.368 1.00 43.41 100 VAL A N 1
ATOM 773 C CA . VAL A 1 100 ? 4.645 -13.739 -13.393 1.00 43.41 100 VAL A CA 1
ATOM 774 C C . VAL A 1 100 ? 6.124 -13.624 -13.726 1.00 43.41 100 VAL A C 1
ATOM 776 O O . VAL A 1 100 ? 6.587 -12.465 -13.852 1.00 43.41 100 VAL A O 1
#

Foldseek 3Di:
DDDDDDDDDDDPPPPVDPPPVVVVDDPPDDLVRLQVVQVPDDQPPPQDLVSGRWRDDDPWIKGWPQNNPDPDDPVVNVCPVPPHTDIFIADPVRDGPPDD

Secondary structure (DSSP, 8-state):
-PPP----PPP--------HHHHHS-----HHHHHHHHHHSPPPSS--GGGSPPEEETTEEEEEGGG--S---HHHHHHHHHH---EEEE-TTSPBTT--

Sequence (100 aa):
SPAAIMSTAPTPEESSAPSAFSRLRPKLKTVAKQIEEASTTAVPDVSSVAALPKIHWRTRTFVLESQLDKKRSRGRRSWILNYGDFLAELGRDDQVKGHV